Protein AF-A0A2V8ZNA4-F1 (afdb_monomer)

Mean predicted aligned error: 4.1 Å

Foldseek 3Di:
DDDPDDDDDDDPQLQVQLVCCCVPLVDDSVLSSQLSVCLVVVHEGEDADPSSVVVCVVSVGHYAYPLSVLLVCLVVVVDDLVRNLVVVVVVVVVDPDDPVSVVVSNVVSVVVVD

Structure (mmCIF, N/CA/C/O backbone):
data_AF-A0A2V8ZNA4-F1
#
_entry.id   AF-A0A2V8ZNA4-F1
#
loop_
_atom_site.group_PDB
_atom_site.id
_atom_site.type_symbol
_atom_site.label_atom_id
_atom_site.label_alt_id
_atom_site.label_comp_id
_atom_site.label_asym_id
_atom_site.label_entity_id
_atom_site.label_seq_id
_atom_site.pdbx_PDB_ins_code
_atom_site.Cartn_x
_atom_site.Cartn_y
_atom_site.Cartn_z
_atom_site.occupancy
_atom_site.B_iso_or_equiv
_atom_site.auth_seq_id
_atom_site.auth_comp_id
_atom_site.auth_asym_id
_atom_site.auth_atom_id
_atom_site.pdbx_PDB_model_num
ATOM 1 N N . ASP A 1 1 ? 11.696 21.821 5.304 1.00 47.28 1 ASP A N 1
ATOM 2 C CA . ASP A 1 1 ? 10.349 21.419 5.734 1.00 47.28 1 ASP A CA 1
ATOM 3 C C . ASP A 1 1 ? 10.140 19.935 5.538 1.00 47.28 1 ASP A C 1
ATOM 5 O O . ASP A 1 1 ? 10.262 19.440 4.427 1.00 47.28 1 ASP A O 1
ATOM 9 N N . VAL A 1 2 ? 9.936 19.210 6.636 1.00 50.50 2 VAL A N 1
ATOM 10 C CA . VAL A 1 2 ? 9.643 17.768 6.630 1.00 50.50 2 VAL A CA 1
ATOM 11 C C . VAL A 1 2 ? 8.152 17.592 6.338 1.00 50.50 2 VAL A C 1
ATOM 13 O O . VAL A 1 2 ? 7.336 18.042 7.125 1.00 50.50 2 VAL A O 1
ATOM 16 N N . GLY A 1 3 ? 7.665 16.998 5.260 1.00 56.88 3 GLY A N 1
ATOM 17 C CA . GLY A 1 3 ? 8.208 16.269 4.121 1.00 56.88 3 GLY A CA 1
ATOM 18 C C . GLY A 1 3 ? 6.980 15.896 3.267 1.00 56.88 3 GLY A C 1
ATOM 19 O O . GLY A 1 3 ? 5.863 16.252 3.620 1.00 56.88 3 GLY A O 1
ATOM 20 N N . TRP A 1 4 ? 7.144 15.189 2.159 1.00 83.31 4 TRP A N 1
ATOM 21 C CA . TRP A 1 4 ? 6.105 14.781 1.190 1.00 83.31 4 TRP A CA 1
ATOM 22 C C . TRP A 1 4 ? 4.838 14.049 1.733 1.00 83.31 4 TRP A C 1
ATOM 24 O O . TRP A 1 4 ? 3.996 13.645 0.934 1.00 83.31 4 TRP A O 1
ATOM 34 N N . LEU A 1 5 ? 4.679 13.881 3.054 1.00 87.94 5 LEU A N 1
ATOM 35 C CA . LEU A 1 5 ? 3.547 13.230 3.724 1.00 87.94 5 LEU A CA 1
ATOM 36 C C . LEU A 1 5 ? 2.820 14.173 4.693 1.00 87.94 5 LEU A C 1
ATOM 38 O O . LEU A 1 5 ? 3.441 14.818 5.538 1.00 87.94 5 LEU A O 1
ATOM 42 N N . GLU A 1 6 ? 1.487 14.160 4.640 1.00 89.31 6 GLU A N 1
ATOM 43 C CA . GLU A 1 6 ? 0.626 14.797 5.640 1.00 89.31 6 GLU A CA 1
ATOM 44 C C . GLU A 1 6 ? 0.325 13.824 6.792 1.00 89.31 6 GLU A C 1
ATOM 46 O O . GLU A 1 6 ? -0.164 12.712 6.582 1.00 89.31 6 GLU A O 1
ATOM 51 N N . VAL A 1 7 ? 0.593 14.243 8.033 1.00 90.50 7 VAL A N 1
ATOM 52 C CA . VAL A 1 7 ? 0.330 13.417 9.220 1.00 90.50 7 VAL A CA 1
ATOM 53 C C . VAL A 1 7 ? -1.122 13.577 9.670 1.00 90.50 7 VAL A C 1
ATOM 55 O O . VAL A 1 7 ? -1.503 14.593 10.252 1.00 90.50 7 VAL A O 1
ATOM 58 N N . ALA A 1 8 ? -1.927 12.533 9.482 1.00 90.38 8 ALA A N 1
ATOM 59 C CA . ALA A 1 8 ? -3.305 12.491 9.958 1.00 90.38 8 ALA A CA 1
ATOM 60 C C . ALA A 1 8 ? -3.400 11.987 11.409 1.00 90.38 8 ALA A C 1
ATOM 62 O O . ALA A 1 8 ? -2.915 10.912 11.754 1.00 90.38 8 ALA A O 1
ATOM 63 N N . ARG A 1 9 ? -4.104 12.730 12.274 1.00 94.25 9 ARG A N 1
ATOM 64 C CA . ARG A 1 9 ? -4.524 12.234 13.596 1.00 94.25 9 ARG A CA 1
ATOM 65 C C . ARG A 1 9 ? -5.879 11.541 13.491 1.00 94.25 9 ARG A C 1
ATOM 67 O O . ARG A 1 9 ? -6.790 12.067 12.851 1.00 94.25 9 ARG A O 1
ATOM 74 N N . LEU A 1 10 ? -6.021 10.396 14.159 1.00 97.00 10 LEU A N 1
ATOM 75 C CA . LEU A 1 10 ? -7.297 9.687 14.249 1.00 97.00 10 LEU A CA 1
ATOM 76 C C . LEU A 1 10 ? -8.279 10.416 15.171 1.00 97.00 10 LEU A C 1
ATOM 78 O O . LEU A 1 10 ? -7.951 10.763 16.311 1.00 97.00 10 LEU A O 1
ATOM 82 N N . SER A 1 11 ? -9.512 10.569 14.702 1.00 97.88 11 SER A N 1
ATOM 83 C CA . SER A 1 11 ? -10.667 10.935 15.521 1.00 97.88 11 SER A CA 1
ATOM 84 C C . SER A 1 11 ? -11.018 9.827 16.521 1.00 97.88 11 SER A C 1
ATOM 86 O O . SER A 1 11 ? -10.629 8.669 16.362 1.00 97.88 11 SER A O 1
ATOM 88 N N . SER A 1 12 ? -11.819 10.142 17.542 1.00 97.81 12 SER A N 1
ATOM 89 C CA . SER A 1 12 ? -12.287 9.140 18.514 1.00 97.81 12 SER A CA 1
ATOM 90 C C . SER A 1 12 ? -13.033 7.973 17.850 1.00 97.81 12 SER A C 1
ATOM 92 O O . SER A 1 12 ? -12.878 6.824 18.265 1.00 97.81 12 SER A O 1
ATOM 94 N N . LYS A 1 13 ? -13.796 8.248 16.781 1.00 97.56 13 LYS A N 1
ATOM 95 C CA . LYS A 1 13 ? -14.503 7.223 15.997 1.00 97.56 13 LYS A CA 1
ATOM 96 C C . LYS A 1 13 ? -13.531 6.323 15.227 1.00 97.56 13 LYS A C 1
ATOM 98 O O . LYS A 1 13 ? -13.699 5.104 15.226 1.00 97.56 13 LYS A O 1
ATOM 103 N N . GLU A 1 14 ? -12.509 6.909 14.607 1.00 98.06 14 GLU A N 1
ATOM 104 C CA . GLU A 1 14 ? -11.461 6.164 13.896 1.00 98.06 14 GLU A CA 1
ATOM 105 C C . GLU A 1 14 ? -10.650 5.294 14.865 1.00 98.06 14 GLU A C 1
ATOM 107 O O . GLU A 1 14 ? -10.469 4.113 14.595 1.00 98.06 14 GLU A O 1
ATOM 112 N N . LYS A 1 15 ? -10.280 5.810 16.046 1.00 98.06 15 LYS A N 1
ATOM 113 C CA . LYS A 1 15 ? -9.597 5.025 17.094 1.00 98.06 15 LYS A CA 1
ATOM 114 C C . LYS A 1 15 ? -10.417 3.823 17.558 1.00 98.06 15 LYS A C 1
ATOM 116 O O . LYS A 1 15 ? -9.892 2.720 17.663 1.00 98.06 15 LYS A O 1
ATOM 121 N N . SER A 1 16 ? -11.713 4.017 17.813 1.00 97.62 16 SER A N 1
ATOM 122 C CA . SER A 1 16 ? -12.605 2.917 18.204 1.00 97.62 16 SER A CA 1
ATOM 123 C C . SER A 1 16 ? -12.729 1.863 17.097 1.00 97.62 16 SER A C 1
ATOM 125 O O . SER A 1 16 ? -12.757 0.662 17.370 1.00 97.62 16 SER A O 1
ATOM 127 N N . THR A 1 17 ? -12.751 2.304 15.837 1.00 96.69 17 THR A N 1
ATOM 128 C CA . THR A 1 17 ? -12.764 1.407 14.677 1.00 96.69 17 THR A CA 1
ATOM 129 C C . THR A 1 17 ? -11.458 0.620 14.585 1.00 96.69 17 THR A C 1
AT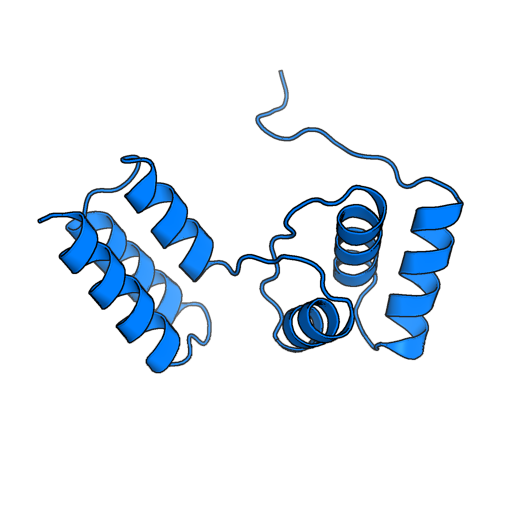OM 131 O O . THR A 1 17 ? -11.512 -0.604 14.522 1.00 96.69 17 THR A O 1
ATOM 134 N N . ALA A 1 18 ? -10.304 1.284 14.686 1.00 97.38 18 ALA A N 1
ATOM 135 C CA . ALA A 1 18 ? -8.989 0.644 14.679 1.00 97.38 18 ALA A CA 1
ATOM 136 C C . ALA A 1 18 ? -8.863 -0.409 15.792 1.00 97.38 18 ALA A C 1
ATOM 138 O O . ALA A 1 18 ? -8.497 -1.549 15.531 1.00 97.38 18 ALA A O 1
ATOM 139 N N . GLN A 1 19 ? -9.287 -0.095 17.019 1.00 96.75 19 GLN A N 1
ATOM 140 C CA . GLN A 1 19 ? -9.285 -1.061 18.126 1.00 96.75 19 GLN A CA 1
ATOM 141 C C . GLN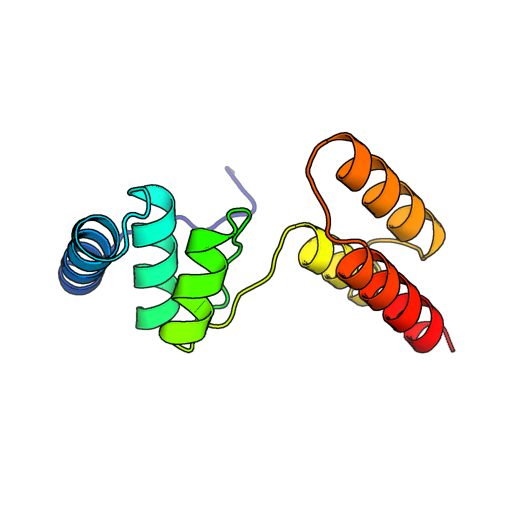 A 1 19 ? -10.141 -2.300 17.835 1.00 96.75 19 GLN A C 1
ATOM 143 O O . GLN A 1 19 ? -9.760 -3.420 18.180 1.00 96.75 19 GLN A O 1
ATOM 148 N N . ARG A 1 20 ? -11.299 -2.129 17.186 1.00 94.69 20 ARG A N 1
ATOM 149 C CA . ARG A 1 20 ? -12.142 -3.258 16.764 1.00 94.69 20 ARG A CA 1
ATOM 150 C C . ARG A 1 20 ? -11.482 -4.087 15.668 1.00 94.69 20 ARG A C 1
ATOM 152 O O . ARG A 1 20 ? -11.598 -5.307 15.716 1.00 94.69 20 ARG A O 1
ATOM 159 N N . ILE A 1 21 ? -10.822 -3.443 14.707 1.00 95.12 21 ILE A N 1
ATOM 160 C CA . ILE A 1 21 ? -10.086 -4.124 13.636 1.00 95.12 21 ILE A CA 1
ATOM 161 C C . ILE A 1 21 ? -8.929 -4.930 14.232 1.00 95.12 21 ILE A C 1
ATOM 163 O O . ILE A 1 21 ? -8.847 -6.124 13.977 1.00 95.12 21 ILE A O 1
ATOM 167 N N . ALA A 1 22 ? -8.113 -4.334 15.102 1.00 95.19 22 ALA A N 1
ATOM 168 C CA . ALA A 1 22 ? -6.996 -5.029 15.736 1.00 95.19 22 ALA A CA 1
AT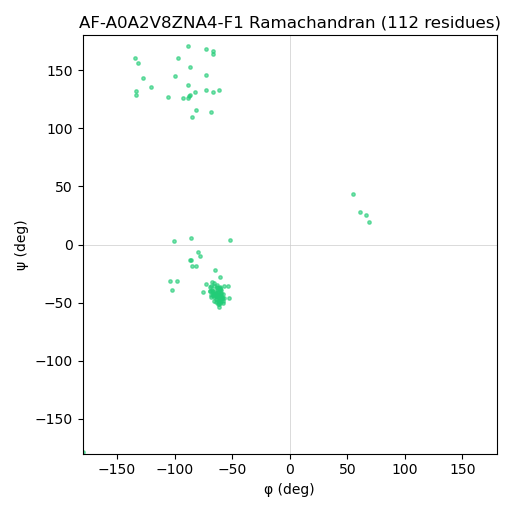OM 169 C C . ALA A 1 22 ? -7.466 -6.220 16.592 1.00 95.19 22 ALA A C 1
ATOM 171 O O . ALA A 1 22 ? -6.995 -7.343 16.436 1.00 95.19 22 ALA A O 1
ATOM 172 N N . SER A 1 23 ? -8.466 -6.008 17.456 1.00 92.38 23 SER A N 1
ATOM 173 C CA . SER A 1 23 ? -8.934 -7.051 18.386 1.00 92.38 23 SER A CA 1
ATOM 174 C C . SER A 1 23 ? -9.720 -8.187 17.728 1.00 92.38 23 SER A C 1
ATOM 176 O O . SER A 1 23 ? -9.645 -9.319 18.200 1.00 92.38 23 SER A O 1
ATOM 178 N N . LYS A 1 24 ? -10.501 -7.909 16.675 1.00 85.75 24 LYS A N 1
ATOM 179 C CA . LYS A 1 24 ? -11.360 -8.917 16.023 1.00 85.75 24 LYS A CA 1
ATOM 180 C C . LYS A 1 24 ? -10.817 -9.421 14.694 1.00 85.75 24 LYS A C 1
ATOM 182 O O . LYS A 1 24 ? -11.102 -10.554 14.327 1.00 85.75 24 LYS A O 1
ATOM 187 N N . GLY A 1 25 ? -10.105 -8.572 13.964 1.00 79.38 25 GLY A N 1
ATOM 188 C CA . GLY A 1 25 ? -9.493 -8.897 12.679 1.00 79.38 25 GLY A CA 1
ATOM 189 C C . GLY A 1 25 ? -8.111 -9.529 12.807 1.00 79.38 25 GLY A C 1
ATOM 190 O O . GLY A 1 25 ? -7.623 -10.073 11.824 1.00 79.38 25 GLY A O 1
ATOM 191 N N . GLY A 1 26 ? -7.494 -9.481 13.994 1.00 86.62 26 GLY A N 1
ATOM 192 C CA . GLY A 1 26 ? -6.162 -10.044 14.225 1.00 86.62 26 GLY A CA 1
ATOM 193 C C . GLY A 1 26 ? -5.045 -9.288 13.501 1.00 86.62 26 GLY A C 1
ATOM 194 O O . GLY A 1 26 ? -3.979 -9.855 13.288 1.00 86.62 26 GLY A O 1
ATOM 195 N N . LEU A 1 27 ? -5.300 -8.038 13.107 1.00 93.50 27 LEU A N 1
ATOM 196 C CA . LEU A 1 27 ? -4.303 -7.156 12.504 1.00 93.50 27 LEU A CA 1
ATOM 197 C C . LEU A 1 27 ? -3.520 -6.421 13.590 1.00 93.50 27 LEU A C 1
ATOM 199 O O . LEU A 1 27 ? -4.037 -6.173 14.685 1.00 93.50 27 LEU A O 1
ATOM 203 N N . ASP A 1 28 ? -2.283 -6.042 13.285 1.00 94.62 28 ASP A N 1
ATOM 204 C CA . ASP A 1 28 ? -1.530 -5.153 14.156 1.00 94.62 28 ASP A CA 1
ATOM 205 C C . ASP A 1 28 ? -2.164 -3.752 14.203 1.00 94.62 28 ASP A C 1
ATOM 207 O O . ASP A 1 28 ? -3.050 -3.388 13.422 1.00 94.62 28 ASP A O 1
ATOM 211 N N . ALA A 1 29 ? -1.717 -2.955 15.172 1.00 94.50 29 ALA A N 1
ATOM 212 C CA . ALA A 1 29 ? -2.265 -1.628 15.396 1.00 94.50 29 ALA A CA 1
ATOM 213 C C . ALA A 1 29 ? -2.046 -0.684 14.201 1.00 94.50 29 ALA A C 1
ATOM 215 O O . ALA A 1 29 ? -2.941 0.102 13.908 1.00 94.50 29 ALA A O 1
ATOM 216 N N . GLY A 1 30 ? -0.912 -0.764 13.499 1.00 94.38 30 GLY A N 1
ATOM 217 C CA . GLY A 1 30 ? -0.607 0.122 12.375 1.00 94.38 30 GLY A CA 1
ATOM 218 C C . GLY A 1 30 ? -1.519 -0.135 11.177 1.00 94.38 30 GLY A C 1
ATOM 219 O O . GLY A 1 30 ? -2.105 0.802 10.624 1.00 94.38 30 GLY A O 1
ATOM 220 N N . GLU A 1 31 ? -1.720 -1.407 10.836 1.00 95.56 31 GLU A N 1
ATOM 221 C CA . GLU A 1 31 ? -2.649 -1.824 9.781 1.00 95.56 31 GLU A CA 1
ATOM 222 C C . GLU A 1 31 ? -4.097 -1.466 10.129 1.00 95.56 31 GLU A C 1
ATOM 224 O O . GLU A 1 31 ? -4.843 -0.892 9.327 1.00 95.56 31 GLU A O 1
ATOM 229 N N . ALA A 1 32 ? -4.494 -1.723 11.376 1.00 96.75 32 ALA A N 1
ATOM 230 C CA . ALA A 1 32 ? -5.824 -1.395 11.862 1.00 96.75 32 ALA A CA 1
ATOM 231 C C . ALA A 1 32 ? -6.117 0.115 11.836 1.00 96.75 32 ALA A C 1
ATOM 233 O O . ALA A 1 32 ? -7.224 0.529 11.476 1.00 96.75 32 ALA A O 1
ATOM 234 N N . GLU A 1 33 ? -5.145 0.946 12.212 1.00 97.12 33 GLU A N 1
ATOM 235 C CA . GLU A 1 33 ? -5.256 2.404 12.170 1.00 97.12 33 GLU A CA 1
ATOM 236 C C . GLU A 1 33 ? -5.348 2.925 10.732 1.00 97.12 33 GLU A C 1
ATOM 238 O O . GLU A 1 33 ? -6.215 3.755 10.438 1.00 97.12 33 GLU A O 1
ATOM 243 N N . SER A 1 34 ? -4.529 2.388 9.825 1.00 96.50 34 SER A N 1
ATOM 244 C CA . SER A 1 34 ? -4.527 2.742 8.401 1.00 96.50 34 SER A CA 1
ATOM 245 C C . SER A 1 34 ? -5.857 2.397 7.724 1.00 96.50 34 SER A C 1
ATOM 247 O O . SER A 1 34 ? -6.448 3.239 7.041 1.00 96.50 34 SER A O 1
ATOM 249 N N . LEU A 1 35 ? -6.397 1.202 7.981 1.00 97.00 35 LEU A N 1
ATOM 250 C CA . LEU A 1 35 ? -7.706 0.777 7.477 1.00 97.00 35 LEU A CA 1
ATOM 251 C C . LEU A 1 35 ? -8.856 1.604 8.055 1.00 97.00 35 LEU A C 1
ATOM 253 O O . LEU A 1 35 ? -9.758 2.006 7.317 1.00 97.00 35 LEU A O 1
ATOM 257 N N . ALA A 1 36 ? -8.837 1.887 9.360 1.00 97.44 36 ALA A N 1
ATOM 258 C CA . ALA A 1 36 ? -9.861 2.711 9.996 1.00 97.44 36 ALA A CA 1
ATOM 259 C C . ALA A 1 36 ? -9.886 4.130 9.413 1.00 97.44 36 ALA A C 1
ATOM 261 O O . ALA A 1 36 ? -10.962 4.666 9.127 1.00 97.44 36 ALA A O 1
ATOM 262 N N . LEU A 1 37 ? -8.706 4.719 9.207 1.00 97.50 37 LEU A N 1
ATOM 263 C CA . LEU A 1 37 ? -8.544 6.028 8.589 1.00 97.50 37 LEU A CA 1
ATOM 264 C C . LEU A 1 37 ? -9.070 6.030 7.149 1.00 97.50 37 LEU A C 1
ATOM 266 O O . LEU A 1 37 ? -9.902 6.868 6.796 1.00 97.50 37 LEU A O 1
ATOM 270 N N . ALA A 1 38 ? -8.626 5.072 6.335 1.00 97.56 38 ALA A N 1
ATOM 271 C CA . ALA A 1 38 ? -9.004 4.980 4.931 1.00 97.56 38 ALA A CA 1
ATOM 272 C C . ALA A 1 38 ? -10.500 4.719 4.740 1.00 97.56 38 ALA A C 1
ATOM 274 O O . ALA A 1 38 ? -11.144 5.380 3.925 1.00 97.56 38 ALA A O 1
ATOM 275 N N . SER A 1 39 ? -11.081 3.836 5.555 1.00 97.25 39 SER A N 1
ATOM 276 C CA . SER A 1 39 ? -12.518 3.562 5.561 1.00 97.25 39 SER A CA 1
ATOM 277 C C . SER A 1 39 ? -13.337 4.805 5.924 1.00 97.25 39 SER A C 1
ATOM 279 O O . SER A 1 39 ? -14.270 5.172 5.211 1.00 97.25 39 SER A O 1
ATOM 281 N N . SER A 1 40 ? -12.959 5.495 7.005 1.00 97.69 40 SER A N 1
ATOM 282 C CA . SER A 1 40 ? -13.649 6.693 7.498 1.00 97.69 40 SER A CA 1
ATOM 283 C C . SER A 1 40 ? -13.604 7.846 6.491 1.00 97.69 40 SER A C 1
ATOM 285 O O . SER A 1 40 ? -14.604 8.534 6.276 1.00 97.69 40 SER A O 1
ATOM 287 N N . ARG A 1 41 ? -12.447 8.038 5.849 1.00 96.81 41 ARG A N 1
ATOM 288 C CA . ARG A 1 41 ? -12.168 9.192 4.982 1.00 96.81 41 ARG A CA 1
ATOM 289 C C . ARG A 1 41 ? -12.296 8.898 3.490 1.00 96.81 41 ARG A C 1
ATOM 291 O O . ARG A 1 41 ? -12.063 9.796 2.689 1.00 96.81 41 ARG A O 1
ATOM 298 N N . LYS A 1 42 ? -12.701 7.679 3.120 1.00 96.69 42 LYS A N 1
ATOM 299 C CA . LYS A 1 42 ? -12.820 7.211 1.727 1.00 96.69 42 LYS A CA 1
ATOM 300 C C . LYS A 1 42 ? -11.513 7.380 0.940 1.00 96.69 42 LYS A C 1
ATOM 302 O O . LYS A 1 42 ? -11.520 7.850 -0.195 1.00 96.69 42 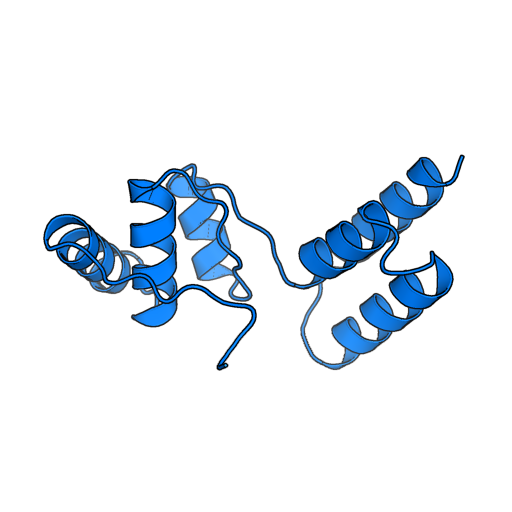LYS A O 1
ATOM 307 N N . LEU A 1 43 ? -10.399 7.022 1.570 1.00 96.38 43 LEU A N 1
ATOM 308 C CA . LEU A 1 43 ? -9.069 7.063 0.964 1.00 96.38 43 LEU A CA 1
ATOM 309 C C . LEU A 1 43 ? -8.680 5.680 0.439 1.00 96.38 43 LEU A C 1
ATOM 311 O O . LEU A 1 43 ? -9.205 4.663 0.892 1.00 96.38 43 LEU A O 1
ATOM 315 N N . THR A 1 44 ? -7.710 5.654 -0.471 1.00 96.75 44 THR A N 1
ATOM 316 C CA . THR A 1 44 ? -6.986 4.426 -0.811 1.00 96.75 44 THR A CA 1
ATOM 317 C C . THR A 1 44 ? -5.886 4.200 0.219 1.00 96.75 44 THR A C 1
ATOM 319 O O . THR A 1 44 ? -5.116 5.118 0.502 1.00 96.75 44 THR A O 1
AT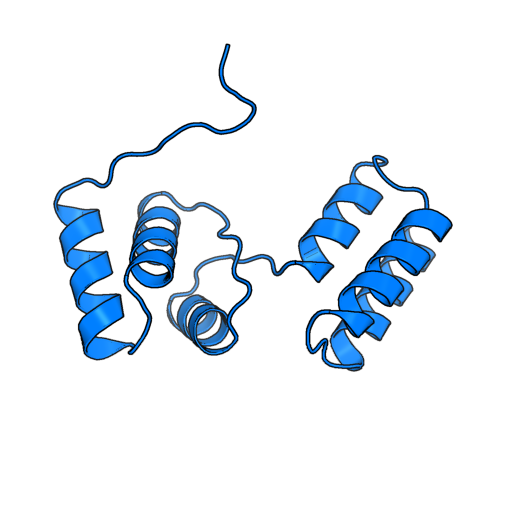OM 322 N N . VAL A 1 45 ? -5.795 2.990 0.765 1.00 96.81 45 VAL A N 1
ATOM 323 C CA . VAL A 1 45 ? -4.743 2.605 1.718 1.00 96.81 45 VAL A CA 1
ATOM 324 C C . VAL A 1 45 ? -3.628 1.818 1.029 1.00 96.81 45 VAL A C 1
ATOM 326 O O . VAL A 1 45 ? -3.883 1.050 0.104 1.00 96.81 45 VAL A O 1
ATOM 329 N N . ILE A 1 46 ? -2.385 2.008 1.464 1.00 95.62 46 ILE A N 1
ATOM 330 C CA . ILE A 1 46 ? -1.260 1.173 1.033 1.00 95.62 46 ILE A CA 1
ATOM 331 C C . ILE A 1 46 ? -1.113 0.041 2.048 1.00 95.62 46 ILE A C 1
ATOM 333 O O . ILE A 1 46 ? -1.020 0.333 3.234 1.00 95.62 46 ILE A O 1
ATOM 337 N N . LEU A 1 47 ? -1.110 -1.213 1.590 1.00 94.69 47 LEU A N 1
ATOM 338 C CA . LEU A 1 47 ? -1.021 -2.402 2.450 1.00 94.69 47 LEU A CA 1
ATOM 339 C C . LEU A 1 47 ? 0.013 -3.375 1.880 1.00 94.69 47 LEU A C 1
ATOM 341 O O . LEU A 1 47 ? -0.076 -3.752 0.705 1.00 94.69 47 LEU A O 1
ATOM 345 N N . ASP A 1 48 ? 0.962 -3.823 2.694 1.00 87.31 48 ASP A N 1
ATOM 346 C CA . ASP A 1 48 ? 1.942 -4.849 2.319 1.00 87.31 48 ASP A CA 1
ATOM 347 C C . ASP A 1 48 ? 1.536 -6.247 2.828 1.00 87.31 48 ASP A C 1
ATOM 349 O O . ASP A 1 48 ? 1.725 -7.253 2.127 1.00 87.31 48 ASP A O 1
ATOM 353 N N . ASP A 1 49 ? 0.854 -6.319 3.969 1.00 88.75 49 ASP A N 1
ATOM 354 C CA . ASP A 1 49 ? 0.399 -7.570 4.564 1.00 88.75 49 ASP A CA 1
ATOM 355 C C . ASP A 1 49 ? -0.789 -8.227 3.824 1.00 88.75 49 ASP A C 1
ATOM 357 O O . ASP A 1 49 ? -1.665 -7.587 3.229 1.00 88.75 49 ASP A O 1
ATOM 361 N N . ARG A 1 50 ? -0.819 -9.566 3.813 1.00 88.81 50 ARG A N 1
ATOM 362 C CA . ARG A 1 50 ? -1.881 -10.341 3.147 1.00 88.81 50 ARG A CA 1
ATOM 363 C C . ARG A 1 50 ? -3.185 -10.329 3.946 1.00 88.81 50 ARG A C 1
ATOM 365 O O . ARG A 1 50 ? -4.256 -10.250 3.336 1.00 88.81 50 ARG A O 1
ATOM 372 N N . ALA A 1 51 ? -3.117 -10.450 5.270 1.00 91.81 51 ALA A N 1
ATOM 373 C CA . ALA A 1 51 ? -4.299 -10.427 6.123 1.00 91.81 51 ALA A CA 1
ATOM 374 C C . ALA A 1 51 ? -4.948 -9.038 6.088 1.00 91.81 51 ALA A C 1
ATOM 376 O O . ALA A 1 51 ? -6.163 -8.953 5.911 1.00 91.81 51 ALA A O 1
ATOM 377 N N . ALA A 1 52 ? -4.150 -7.968 6.122 1.00 94.75 52 ALA A N 1
ATOM 378 C CA . ALA A 1 52 ? -4.638 -6.598 5.985 1.00 94.75 52 ALA A CA 1
ATOM 379 C C . ALA A 1 52 ? -5.371 -6.370 4.653 1.00 94.75 52 ALA A C 1
ATOM 381 O O . ALA A 1 52 ? -6.492 -5.858 4.645 1.00 94.75 52 ALA A O 1
ATOM 382 N N . ARG A 1 53 ? -4.805 -6.836 3.527 1.00 94.00 53 ARG A N 1
ATOM 383 C CA . ARG A 1 53 ? -5.467 -6.783 2.206 1.00 94.00 53 ARG A CA 1
ATOM 384 C C . ARG A 1 53 ? -6.790 -7.542 2.182 1.00 94.00 53 ARG A C 1
ATOM 386 O O . ARG A 1 53 ? -7.798 -7.002 1.741 1.00 94.00 53 ARG A O 1
ATOM 393 N N . SER A 1 54 ? -6.803 -8.757 2.725 1.00 93.50 54 SER A N 1
ATOM 394 C CA . SER A 1 54 ? -8.022 -9.576 2.813 1.00 93.50 54 SER A CA 1
ATOM 395 C C . SER A 1 54 ? -9.099 -8.875 3.650 1.00 93.50 54 SER A C 1
ATOM 397 O O . SER A 1 54 ? -10.282 -8.900 3.320 1.00 93.50 54 SER A O 1
ATOM 399 N N . PHE A 1 55 ? -8.695 -8.201 4.728 1.00 95.38 55 PHE A N 1
ATOM 400 C CA . PHE A 1 55 ? -9.603 -7.428 5.567 1.00 95.38 55 PHE A CA 1
ATOM 401 C C . PHE A 1 55 ? -10.138 -6.182 4.847 1.00 95.38 55 PHE A C 1
ATOM 403 O O . PHE A 1 55 ? -11.328 -5.881 4.945 1.00 95.38 55 PHE A O 1
ATOM 410 N N . ALA A 1 56 ? -9.293 -5.483 4.083 1.00 96.31 56 ALA A N 1
ATOM 411 C CA . ALA A 1 56 ? -9.690 -4.342 3.261 1.00 96.31 56 ALA A CA 1
ATOM 412 C C . ALA A 1 56 ? -10.755 -4.727 2.223 1.00 96.31 56 ALA A C 1
ATOM 414 O O . ALA A 1 56 ? -11.747 -4.011 2.081 1.00 96.31 56 ALA A O 1
ATOM 415 N N . GLU A 1 57 ? -10.596 -5.883 1.566 1.00 95.56 57 GLU A N 1
ATOM 416 C CA . GLU A 1 57 ? -11.584 -6.441 0.632 1.00 95.56 57 GLU A CA 1
ATOM 417 C C . GLU A 1 57 ? -12.939 -6.658 1.314 1.00 95.56 57 GLU A C 1
ATOM 419 O O . GLU A 1 57 ? -13.962 -6.184 0.819 1.00 95.56 57 GLU A O 1
ATOM 424 N N . VAL A 1 58 ? -12.949 -7.298 2.490 1.00 94.31 58 VAL A N 1
ATOM 425 C CA . VAL A 1 58 ? -14.173 -7.526 3.281 1.00 94.31 58 VAL A CA 1
ATOM 426 C C . VAL A 1 58 ? -14.830 -6.208 3.701 1.00 94.31 58 VAL A C 1
ATOM 428 O O . VAL A 1 58 ? -16.055 -6.099 3.712 1.00 94.31 58 VAL A O 1
ATOM 431 N N . MET A 1 59 ? -14.033 -5.192 4.036 1.00 94.25 59 MET A N 1
ATOM 432 C CA . MET A 1 59 ? -14.532 -3.863 4.398 1.00 94.25 59 MET A CA 1
ATOM 433 C C . MET A 1 59 ? -14.961 -3.007 3.196 1.00 94.25 59 MET A C 1
ATOM 435 O O . MET A 1 59 ? -15.531 -1.934 3.402 1.00 94.25 59 MET A O 1
ATOM 439 N N . GLY A 1 60 ? -14.668 -3.425 1.961 1.00 96.56 60 GLY A N 1
ATOM 440 C CA . GLY A 1 60 ? -14.866 -2.600 0.767 1.00 96.56 60 GLY A CA 1
ATOM 441 C C . GLY A 1 60 ? -13.961 -1.362 0.718 1.00 96.56 60 GLY A C 1
ATOM 442 O O . GLY A 1 60 ? -14.321 -0.358 0.102 1.00 96.56 60 GLY A O 1
ATOM 443 N N . VAL A 1 61 ? -12.804 -1.402 1.384 1.00 97.75 61 VAL A N 1
ATOM 444 C CA . VAL A 1 61 ? -11.813 -0.318 1.377 1.00 97.75 61 VAL A CA 1
ATOM 445 C C . VAL A 1 61 ? -10.882 -0.509 0.184 1.00 97.75 61 VAL A C 1
ATOM 447 O O . VAL A 1 61 ? -10.310 -1.579 -0.008 1.00 97.75 61 VAL A O 1
ATOM 450 N N . GLN A 1 62 ? -10.720 0.539 -0.624 1.00 97.56 62 GLN A N 1
ATOM 451 C CA . GLN A 1 62 ? -9.772 0.528 -1.737 1.00 97.56 62 GLN A CA 1
ATOM 452 C C . GLN A 1 62 ? -8.344 0.459 -1.197 1.00 97.56 62 GLN A C 1
ATOM 454 O O . GLN A 1 62 ? -7.970 1.253 -0.332 1.00 97.56 62 GLN A O 1
ATOM 459 N N . PHE A 1 63 ? -7.533 -0.450 -1.732 1.00 96.88 63 PHE A N 1
ATOM 460 C CA . PHE A 1 63 ? -6.133 -0.570 -1.346 1.00 96.88 63 PHE A CA 1
ATOM 461 C C . PHE A 1 63 ? -5.211 -0.721 -2.554 1.00 96.88 63 PHE A C 1
ATOM 463 O O . PHE A 1 63 ? -5.634 -1.096 -3.648 1.00 96.88 63 PHE A O 1
ATOM 470 N N . ILE A 1 64 ? -3.931 -0.443 -2.335 1.00 95.50 64 ILE A N 1
ATOM 471 C CA . ILE A 1 64 ? -2.848 -0.675 -3.285 1.00 95.50 64 ILE A CA 1
ATOM 472 C C . ILE A 1 64 ? -1.681 -1.351 -2.559 1.00 95.50 64 ILE A C 1
ATOM 474 O O . ILE A 1 64 ? -1.290 -0.940 -1.473 1.00 95.50 64 ILE A O 1
ATOM 478 N N . GLY A 1 65 ? -1.137 -2.421 -3.137 1.00 93.12 65 GLY A N 1
ATOM 479 C CA . GLY A 1 65 ? 0.076 -3.060 -2.616 1.00 93.12 65 GLY A CA 1
ATOM 480 C C . GLY A 1 65 ? 1.347 -2.435 -3.188 1.00 93.12 65 GLY A C 1
ATOM 481 O O . GLY A 1 65 ? 1.289 -1.692 -4.168 1.00 93.12 65 GLY A O 1
ATOM 482 N N . THR A 1 66 ? 2.509 -2.799 -2.647 1.00 93.38 66 THR A N 1
ATOM 483 C CA . THR A 1 66 ? 3.821 -2.271 -3.072 1.00 93.38 66 THR A CA 1
ATOM 484 C C . THR A 1 66 ? 4.061 -2.395 -4.580 1.00 93.38 66 THR A C 1
ATOM 486 O O . THR A 1 66 ? 4.418 -1.420 -5.235 1.00 93.38 66 THR A O 1
ATOM 489 N N . ALA A 1 67 ? 3.777 -3.560 -5.170 1.00 94.12 67 ALA A N 1
ATOM 490 C CA . ALA A 1 67 ? 3.920 -3.755 -6.615 1.00 94.12 67 ALA A CA 1
ATOM 491 C C . ALA A 1 67 ? 2.920 -2.897 -7.423 1.00 94.12 67 ALA A C 1
ATOM 493 O O . ALA A 1 67 ? 3.257 -2.350 -8.471 1.00 94.12 67 ALA A O 1
ATOM 494 N N . GLY A 1 68 ? 1.704 -2.704 -6.899 1.00 94.62 68 GLY A N 1
ATOM 495 C CA . GLY A 1 68 ? 0.731 -1.777 -7.476 1.00 94.62 68 GLY A CA 1
ATOM 496 C C . GLY A 1 68 ? 1.216 -0.326 -7.439 1.00 94.62 68 GLY A C 1
ATOM 497 O O . GLY A 1 68 ? 0.965 0.418 -8.382 1.00 94.62 68 GLY A O 1
ATOM 498 N N . MET A 1 69 ? 1.957 0.070 -6.398 1.00 95.38 69 MET A N 1
ATOM 499 C CA . MET A 1 69 ? 2.557 1.402 -6.302 1.00 95.38 69 MET A CA 1
ATOM 500 C C . MET A 1 69 ? 3.638 1.627 -7.365 1.00 95.38 69 MET A C 1
ATOM 502 O O . MET A 1 69 ? 3.669 2.691 -7.979 1.00 95.38 69 MET A O 1
ATOM 506 N N . LEU A 1 70 ? 4.469 0.617 -7.650 1.00 96.44 70 LEU A N 1
ATOM 507 C CA . LEU A 1 70 ? 5.430 0.672 -8.760 1.00 96.44 70 LEU A CA 1
ATOM 508 C C . LEU A 1 70 ? 4.711 0.859 -10.101 1.00 96.44 70 LEU A C 1
ATOM 510 O O . LEU A 1 70 ? 5.057 1.743 -10.883 1.00 96.44 70 LEU A O 1
ATOM 514 N N . PHE A 1 71 ? 3.643 0.091 -10.332 1.00 96.50 71 PHE A N 1
ATOM 515 C CA . PHE A 1 71 ? 2.811 0.267 -11.520 1.00 96.50 71 PHE A CA 1
ATOM 516 C C . PHE A 1 71 ? 2.169 1.663 -11.581 1.00 96.50 71 PHE A C 1
ATOM 518 O O . PHE A 1 71 ? 2.110 2.271 -12.648 1.00 96.50 71 PHE A O 1
ATOM 525 N N . HIS A 1 72 ? 1.720 2.208 -10.446 1.00 95.50 72 HIS A N 1
ATOM 526 C CA . HIS A 1 72 ? 1.186 3.568 -10.377 1.00 95.50 72 HIS A CA 1
ATOM 527 C C . HIS A 1 72 ? 2.243 4.612 -10.760 1.00 95.50 72 HIS A C 1
ATOM 529 O O . HIS A 1 72 ? 1.948 5.516 -11.539 1.00 95.50 72 HIS A O 1
ATOM 535 N N . ALA A 1 73 ? 3.476 4.471 -10.269 1.00 96.50 73 ALA A N 1
ATOM 536 C CA . ALA A 1 73 ? 4.589 5.347 -10.626 1.00 96.50 73 ALA A CA 1
ATOM 537 C C . ALA A 1 73 ? 4.898 5.293 -12.134 1.00 96.50 73 ALA A C 1
ATOM 539 O O . ALA A 1 73 ? 5.034 6.340 -12.771 1.00 96.50 73 ALA A O 1
ATOM 540 N N . PHE A 1 74 ? 4.906 4.097 -12.727 1.00 97.31 74 PHE A N 1
ATOM 541 C CA . PHE A 1 74 ? 5.009 3.919 -14.178 1.00 97.31 74 PHE A CA 1
ATOM 542 C C . PHE A 1 74 ? 3.860 4.604 -14.935 1.00 97.31 74 PHE A C 1
ATOM 544 O O . PHE A 1 74 ? 4.093 5.390 -15.854 1.00 97.31 74 PHE A O 1
ATOM 551 N N . ALA A 1 75 ? 2.608 4.388 -14.518 1.00 95.88 75 ALA A N 1
ATOM 552 C CA . ALA A 1 75 ? 1.439 5.007 -15.145 1.00 95.88 75 ALA A CA 1
ATOM 553 C C . ALA A 1 75 ? 1.476 6.546 -15.071 1.00 95.88 75 ALA A C 1
ATOM 555 O O . ALA A 1 75 ? 0.948 7.231 -15.948 1.00 95.88 75 ALA A O 1
ATOM 556 N N . LYS A 1 76 ? 2.132 7.096 -14.043 1.00 96.12 76 LYS A N 1
ATOM 557 C CA . LYS A 1 76 ? 2.390 8.532 -13.864 1.00 96.12 76 LYS A CA 1
ATOM 558 C C . LYS A 1 76 ? 3.651 9.036 -14.574 1.00 96.12 76 LYS A C 1
ATOM 560 O O . LYS A 1 76 ? 3.975 10.212 -14.437 1.00 96.12 76 LYS A O 1
ATOM 565 N N . LYS A 1 77 ? 4.325 8.185 -15.357 1.00 96.12 77 LYS A N 1
ATOM 566 C CA . LYS A 1 77 ? 5.564 8.486 -16.095 1.00 96.12 77 LYS A CA 1
ATOM 567 C C . LYS A 1 77 ? 6.738 8.881 -15.188 1.00 96.12 77 LYS A C 1
ATOM 569 O O . LYS A 1 77 ? 7.633 9.603 -15.613 1.00 96.12 77 LYS A O 1
ATOM 574 N N . HIS A 1 78 ? 6.739 8.392 -13.945 1.00 97.25 78 HIS A N 1
ATOM 575 C CA . HIS A 1 78 ? 7.893 8.474 -13.042 1.00 97.25 78 HIS A CA 1
ATOM 576 C C . HIS A 1 78 ? 8.890 7.331 -13.253 1.00 97.25 78 HIS A C 1
ATOM 578 O O . HIS A 1 78 ? 10.027 7.450 -12.816 1.00 97.25 78 HIS A O 1
ATOM 584 N N . LEU A 1 79 ? 8.455 6.246 -13.900 1.00 97.75 79 LEU A N 1
ATOM 585 C CA . LEU A 1 79 ? 9.287 5.124 -14.322 1.00 97.75 79 LEU A CA 1
ATOM 586 C C . LEU A 1 79 ? 9.048 4.866 -15.811 1.00 97.75 79 LEU A C 1
ATOM 588 O O . LEU A 1 79 ? 7.913 4.962 -16.289 1.00 97.75 79 LEU A O 1
ATOM 592 N N . THR A 1 80 ? 10.104 4.503 -16.523 1.00 97.69 80 THR A N 1
ATOM 593 C CA . THR A 1 80 ? 10.040 3.834 -17.826 1.00 97.69 80 THR A CA 1
ATOM 594 C C . THR A 1 80 ? 9.599 2.374 -17.662 1.00 97.69 80 THR A C 1
ATOM 596 O O . THR A 1 80 ? 9.568 1.842 -16.550 1.00 97.69 80 THR A O 1
ATOM 599 N N . LEU A 1 81 ? 9.253 1.698 -18.765 1.00 97.44 81 LEU A N 1
ATOM 600 C CA . LEU A 1 81 ? 8.913 0.270 -18.721 1.00 97.44 81 LEU A CA 1
ATOM 601 C C . LEU A 1 81 ? 10.083 -0.576 -18.191 1.00 97.44 81 LEU A C 1
ATOM 603 O O . LEU A 1 81 ? 9.860 -1.448 -17.358 1.00 97.44 81 LEU A O 1
ATOM 607 N N . ALA A 1 82 ? 11.311 -0.277 -18.625 1.00 97.62 82 ALA A N 1
ATOM 608 C CA . ALA A 1 82 ? 12.511 -0.974 -18.165 1.00 97.62 82 ALA A CA 1
ATOM 609 C C . ALA A 1 82 ? 12.745 -0.772 -16.657 1.00 97.62 82 ALA A C 1
ATOM 611 O O . ALA A 1 82 ? 12.963 -1.735 -15.933 1.00 97.62 82 ALA A O 1
ATOM 612 N N . GLU A 1 83 ? 12.606 0.460 -16.152 1.00 98.31 83 GLU A N 1
ATOM 613 C CA . GLU A 1 83 ? 12.741 0.734 -14.712 1.00 98.31 83 GLU A CA 1
ATOM 614 C C . GLU A 1 83 ? 11.638 0.064 -13.879 1.00 98.31 83 GLU A C 1
ATOM 61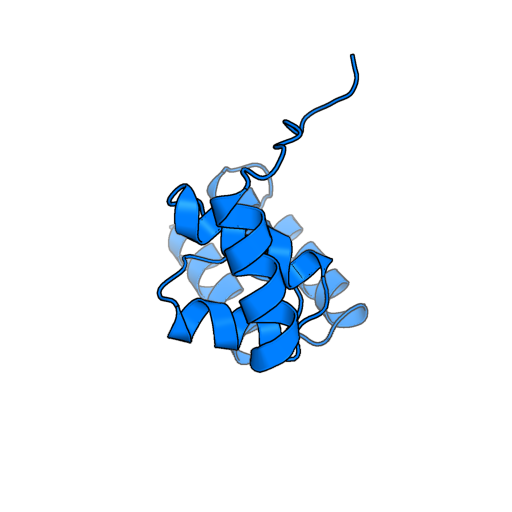6 O O . GLU A 1 83 ? 11.885 -0.343 -12.745 1.00 98.31 83 GLU A O 1
ATOM 621 N N . LEU A 1 84 ? 10.421 -0.075 -14.420 1.00 98.00 84 LEU A N 1
ATOM 622 C CA . LEU A 1 84 ? 9.362 -0.846 -13.769 1.00 98.00 84 LEU A CA 1
ATOM 623 C C . LEU A 1 84 ? 9.712 -2.338 -13.707 1.00 98.00 84 LEU A C 1
ATOM 625 O O . LEU A 1 84 ? 9.502 -2.957 -12.665 1.00 98.00 84 LEU A O 1
ATOM 629 N N . GLU A 1 85 ? 10.201 -2.914 -14.808 1.00 97.38 85 GLU A N 1
ATOM 630 C CA . GLU A 1 85 ? 10.612 -4.321 -14.877 1.00 97.38 85 GLU A CA 1
ATOM 631 C C . GLU A 1 85 ? 11.703 -4.618 -13.836 1.00 97.38 85 GLU A C 1
ATOM 633 O O . GLU A 1 85 ? 11.504 -5.499 -12.992 1.00 97.38 85 GLU A O 1
ATOM 638 N N . ASP A 1 86 ? 12.759 -3.802 -13.796 1.00 98.00 86 ASP A N 1
ATOM 639 C CA . ASP A 1 86 ? 13.853 -3.908 -12.821 1.00 98.00 86 ASP A CA 1
ATOM 640 C C . ASP A 1 86 ? 13.364 -3.736 -11.371 1.00 98.00 86 ASP 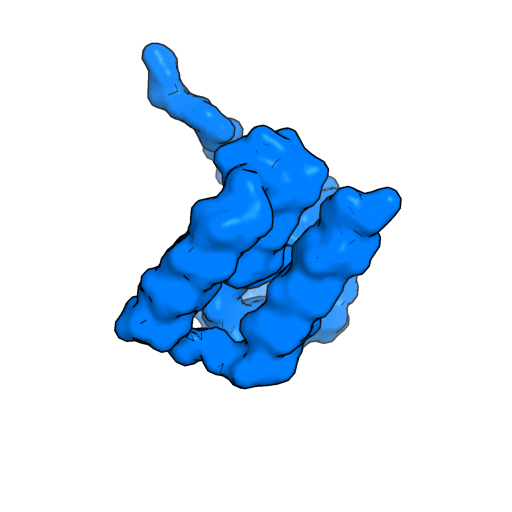A C 1
ATOM 642 O O . ASP A 1 86 ? 13.766 -4.475 -10.463 1.00 98.00 86 ASP A O 1
ATOM 646 N N . ALA A 1 87 ? 12.467 -2.775 -11.120 1.00 97.50 87 ALA A N 1
ATOM 647 C CA . ALA A 1 87 ? 11.932 -2.532 -9.782 1.00 97.50 87 ALA A CA 1
ATOM 648 C C . ALA A 1 87 ? 11.053 -3.691 -9.287 1.00 97.50 87 ALA A C 1
ATOM 650 O O . ALA A 1 87 ? 11.115 -4.056 -8.110 1.00 97.50 87 ALA A O 1
ATOM 651 N N . VAL A 1 88 ? 10.239 -4.290 -10.164 1.00 96.62 88 VAL A N 1
ATOM 652 C CA . VAL A 1 88 ? 9.409 -5.458 -9.827 1.00 96.62 88 VAL A CA 1
ATOM 653 C C . VAL A 1 88 ? 10.280 -6.692 -9.589 1.00 96.62 88 VAL A C 1
ATOM 655 O O . VAL A 1 88 ? 10.019 -7.433 -8.637 1.00 96.62 88 VAL A O 1
ATOM 658 N N . GLU A 1 89 ? 11.329 -6.895 -10.391 1.00 95.62 89 GLU A N 1
ATOM 659 C CA . GLU A 1 89 ? 12.307 -7.965 -10.171 1.00 95.62 89 GLU A CA 1
ATOM 660 C C . GLU A 1 89 ? 13.001 -7.804 -8.812 1.00 95.62 89 GLU A C 1
ATOM 662 O O . GLU A 1 89 ? 12.968 -8.721 -7.989 1.00 95.62 89 GLU A O 1
ATOM 667 N N . THR A 1 90 ? 13.526 -6.613 -8.519 1.00 96.38 90 THR A N 1
ATOM 668 C CA . THR A 1 90 ? 14.173 -6.298 -7.234 1.00 96.38 90 THR A CA 1
ATOM 669 C C . THR A 1 90 ? 13.224 -6.525 -6.053 1.00 96.38 90 THR A C 1
ATOM 671 O O . THR A 1 90 ? 13.594 -7.117 -5.034 1.00 96.38 90 THR A O 1
ATOM 674 N N . LEU A 1 91 ? 11.961 -6.106 -6.185 1.00 94.62 91 LEU A N 1
ATOM 675 C CA . LEU A 1 91 ? 10.955 -6.312 -5.147 1.00 94.62 91 LEU A CA 1
ATOM 676 C C . LEU A 1 91 ? 10.691 -7.806 -4.901 1.00 94.62 91 LEU A C 1
ATOM 678 O O . LEU A 1 91 ? 10.569 -8.216 -3.747 1.00 94.62 91 LEU A O 1
ATOM 682 N N . SER A 1 92 ? 10.662 -8.624 -5.959 1.00 92.88 92 SER A N 1
ATOM 683 C CA . SER A 1 92 ? 10.446 -10.077 -5.864 1.00 92.88 92 SER A CA 1
ATOM 684 C C . SER A 1 92 ? 11.567 -10.827 -5.132 1.00 92.88 92 SER A C 1
ATOM 686 O O . SER A 1 92 ? 11.337 -11.911 -4.601 1.00 92.88 92 SER A O 1
ATOM 688 N N . GLN A 1 93 ? 12.762 -10.234 -5.059 1.00 93.94 93 GLN A N 1
ATOM 689 C CA . GLN A 1 93 ? 13.890 -10.763 -4.290 1.00 93.94 93 GLN A CA 1
ATOM 690 C C . GLN A 1 93 ? 13.803 -10.412 -2.797 1.00 93.94 93 GLN A C 1
ATOM 692 O O . GLN A 1 93 ? 14.457 -11.052 -1.978 1.00 93.94 93 GLN A O 1
ATOM 697 N N . THR A 1 94 ? 12.998 -9.406 -2.435 1.00 90.69 94 THR A N 1
ATOM 698 C CA . THR A 1 94 ? 12.893 -8.895 -1.059 1.00 90.69 94 THR A CA 1
ATOM 699 C C . THR A 1 94 ? 11.634 -9.396 -0.353 1.00 90.69 94 THR A C 1
ATOM 701 O O . THR A 1 94 ? 11.673 -9.720 0.833 1.00 90.69 94 THR A O 1
ATOM 704 N N . ILE A 1 95 ? 10.509 -9.470 -1.070 1.00 88.56 95 ILE A N 1
ATOM 705 C CA . ILE A 1 95 ? 9.221 -9.926 -0.538 1.00 88.56 95 ILE A CA 1
ATOM 706 C C . ILE A 1 95 ? 8.587 -10.963 -1.459 1.00 88.56 95 ILE A C 1
ATOM 708 O O . ILE A 1 95 ? 8.814 -10.978 -2.668 1.00 88.56 95 ILE A O 1
ATOM 712 N N . TRP A 1 96 ? 7.714 -11.802 -0.900 1.00 88.25 96 TRP A N 1
ATOM 713 C CA . TRP A 1 96 ? 6.916 -12.705 -1.718 1.00 88.25 96 TRP A CA 1
ATOM 714 C C . TRP A 1 96 ? 5.900 -11.926 -2.563 1.00 88.25 96 TRP A C 1
ATOM 716 O O . TRP A 1 96 ? 4.933 -11.359 -2.044 1.00 88.25 96 TRP A O 1
ATOM 726 N N . LEU A 1 97 ? 6.077 -11.970 -3.881 1.00 88.50 97 LEU A N 1
ATOM 727 C CA . LEU A 1 97 ? 5.078 -11.550 -4.856 1.00 88.50 97 LEU A CA 1
ATOM 728 C C . LEU A 1 97 ? 4.466 -12.786 -5.508 1.00 88.50 97 LEU A C 1
ATOM 730 O O . LEU A 1 97 ? 5.169 -13.639 -6.044 1.00 88.50 97 LEU A O 1
ATOM 734 N N . ALA A 1 98 ? 3.136 -12.877 -5.497 1.00 89.25 98 ALA A N 1
ATOM 735 C CA . ALA A 1 98 ? 2.463 -13.939 -6.230 1.00 89.25 98 ALA A CA 1
ATOM 736 C C . ALA A 1 98 ? 2.775 -13.799 -7.736 1.00 89.25 98 ALA A C 1
ATOM 738 O O . ALA A 1 98 ? 2.609 -12.699 -8.270 1.00 89.25 98 ALA A O 1
ATOM 739 N N . PRO A 1 99 ? 3.144 -14.882 -8.450 1.00 91.62 99 PRO A N 1
ATOM 740 C CA . PRO A 1 99 ? 3.491 -14.803 -9.873 1.00 91.62 99 PRO A CA 1
ATOM 741 C C . PRO A 1 99 ? 2.413 -14.134 -10.736 1.00 91.62 99 PRO A C 1
ATOM 743 O O . PRO A 1 99 ? 2.725 -13.369 -11.644 1.00 91.62 99 PRO A O 1
ATOM 746 N N . ALA A 1 100 ? 1.136 -14.358 -10.408 1.00 92.75 100 ALA A N 1
ATOM 747 C CA . ALA A 1 100 ? 0.010 -13.727 -11.093 1.00 92.75 100 ALA A CA 1
ATOM 748 C C . ALA A 1 100 ? 0.031 -12.189 -10.999 1.00 92.75 100 ALA A C 1
ATOM 750 O O . ALA A 1 100 ? -0.283 -11.526 -11.981 1.00 92.75 100 ALA A O 1
ATOM 751 N N . VAL A 1 101 ? 0.455 -11.626 -9.860 1.00 91.69 101 VAL A N 1
ATOM 752 C CA . VAL A 1 101 ? 0.562 -10.169 -9.664 1.00 91.69 101 VAL A CA 1
ATOM 753 C C . VAL A 1 101 ? 1.649 -9.586 -10.565 1.00 91.69 101 VAL A C 1
ATOM 755 O O . VAL A 1 101 ? 1.426 -8.564 -11.207 1.00 91.69 1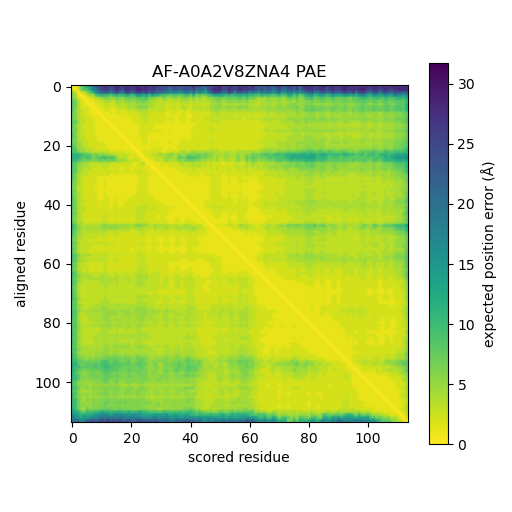01 VAL A O 1
ATOM 758 N N . VAL A 1 102 ? 2.804 -10.253 -10.659 1.00 94.50 102 VAL A N 1
ATOM 759 C CA . VAL A 1 102 ? 3.906 -9.829 -11.539 1.00 94.50 102 VAL A CA 1
ATOM 760 C C . VAL A 1 102 ? 3.459 -9.850 -13.001 1.00 94.50 102 VAL A C 1
ATOM 762 O O . VAL A 1 102 ? 3.609 -8.857 -13.711 1.00 94.50 102 VAL A O 1
ATOM 765 N N . VAL A 1 103 ? 2.847 -10.956 -13.438 1.00 95.38 103 VAL A N 1
ATOM 766 C CA . VAL A 1 103 ? 2.325 -11.097 -14.805 1.00 95.38 103 VAL A CA 1
ATOM 767 C C . VAL A 1 103 ? 1.294 -10.014 -15.11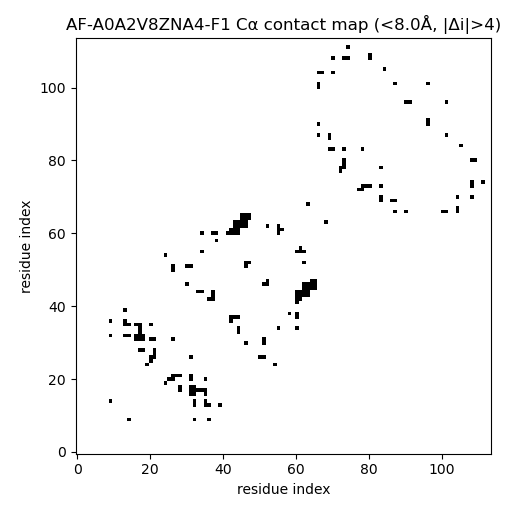7 1.00 95.38 103 VAL A C 1
ATOM 769 O O . VAL A 1 103 ? 1.350 -9.411 -16.187 1.00 95.38 103 VAL A O 1
ATOM 772 N N . GLU A 1 104 ? 0.367 -9.746 -14.197 1.00 95.00 104 GLU A N 1
ATOM 773 C CA . GLU A 1 104 ? -0.671 -8.737 -14.390 1.00 95.00 104 GLU A CA 1
ATOM 774 C C . GLU A 1 104 ? -0.087 -7.325 -14.533 1.00 95.00 104 GLU A C 1
ATOM 776 O O . GLU A 1 104 ? -0.470 -6.601 -15.455 1.00 95.00 104 GLU A O 1
ATOM 781 N N . ILE A 1 105 ? 0.862 -6.948 -13.670 1.00 95.19 105 ILE A N 1
ATOM 782 C CA . ILE A 1 105 ? 1.522 -5.636 -13.710 1.00 95.19 105 ILE A CA 1
ATOM 783 C C . ILE A 1 105 ? 2.261 -5.439 -15.034 1.00 95.19 105 ILE A C 1
ATOM 785 O O . ILE A 1 105 ? 2.030 -4.442 -15.720 1.00 95.19 105 ILE A O 1
ATOM 789 N N . LEU A 1 106 ? 3.107 -6.396 -15.426 1.00 95.69 106 LEU A N 1
ATOM 790 C CA . LEU A 1 106 ? 3.919 -6.272 -16.639 1.00 95.69 106 LEU A CA 1
ATOM 791 C C . LEU A 1 106 ? 3.067 -6.319 -17.911 1.00 95.69 106 LEU A C 1
ATOM 793 O O . LEU A 1 106 ? 3.347 -5.602 -18.873 1.00 95.69 106 LEU A O 1
ATOM 797 N N . LYS A 1 107 ? 1.993 -7.119 -17.918 1.00 96.31 107 LYS A N 1
ATOM 798 C CA . LYS A 1 107 ? 1.029 -7.131 -19.022 1.00 96.31 107 LYS A CA 1
ATOM 799 C C . LYS A 1 107 ? 0.372 -5.759 -19.184 1.00 96.31 107 LYS A C 1
ATOM 801 O O . LYS A 1 107 ? 0.432 -5.192 -20.273 1.00 96.31 107 LYS A O 1
ATOM 806 N N . LYS A 1 108 ? -0.201 -5.210 -18.106 1.00 95.62 108 LYS A N 1
ATOM 807 C CA . LYS A 1 108 ? -0.863 -3.895 -18.126 1.00 95.62 108 LYS A CA 1
ATOM 808 C C . LYS A 1 108 ? 0.094 -2.773 -18.527 1.00 95.62 108 LYS A C 1
ATOM 810 O O . LYS A 1 108 ? -0.306 -1.866 -19.250 1.00 95.62 108 LYS A O 1
ATOM 815 N N . ALA A 1 109 ? 1.352 -2.838 -18.090 1.00 95.06 109 ALA A N 1
ATOM 816 C CA . ALA A 1 109 ? 2.354 -1.832 -18.426 1.00 95.06 109 ALA A CA 1
ATOM 817 C C . ALA A 1 109 ? 2.656 -1.798 -19.931 1.00 95.06 109 ALA A C 1
ATOM 819 O O . ALA A 1 109 ? 2.612 -0.735 -20.544 1.00 95.06 109 ALA A O 1
ATOM 820 N N . ARG A 1 110 ? 2.871 -2.969 -20.541 1.00 94.56 110 ARG A N 1
ATOM 821 C CA . ARG A 1 110 ? 3.144 -3.104 -21.982 1.00 94.56 110 ARG A CA 1
ATOM 822 C C . ARG A 1 110 ? 1.943 -2.749 -22.856 1.00 94.56 110 ARG A C 1
ATOM 824 O O . ARG A 1 110 ? 2.119 -2.273 -23.972 1.00 94.56 110 ARG A O 1
ATOM 831 N N . GLU A 1 111 ? 0.729 -2.997 -22.372 1.00 93.12 111 GLU A N 1
ATOM 832 C CA . GLU A 1 111 ? -0.501 -2.588 -23.059 1.00 93.12 111 GLU A CA 1
ATOM 833 C C . GLU A 1 111 ? -0.687 -1.064 -23.038 1.00 93.12 111 GLU A C 1
ATOM 835 O O . GLU A 1 111 ? -1.137 -0.511 -24.033 1.00 93.12 111 GLU A O 1
ATOM 840 N N . GLY A 1 112 ? -0.304 -0.387 -21.948 1.00 82.38 112 GLY A N 1
ATOM 841 C CA . GLY A 1 112 ? -0.408 1.072 -21.805 1.00 82.38 112 GLY A CA 1
ATOM 842 C C . GLY A 1 112 ? 0.691 1.893 -22.494 1.00 82.38 112 GLY A C 1
ATOM 843 O O . GLY A 1 112 ? 0.620 3.121 -22.481 1.00 82.38 112 GLY A O 1
ATOM 844 N N . GLU A 1 113 ? 1.714 1.247 -23.059 1.00 74.62 113 GLU A N 1
ATOM 845 C CA . GLU A 1 113 ? 2.731 1.889 -23.912 1.00 74.62 113 GLU A CA 1
ATOM 846 C C . GLU A 1 113 ? 2.328 1.961 -25.393 1.00 74.62 113 GLU A C 1
ATOM 848 O O . GLU A 1 113 ? 2.977 2.670 -26.160 1.00 74.62 113 GLU A O 1
ATOM 853 N N . ARG A 1 114 ? 1.288 1.223 -25.797 1.00 58.28 114 ARG A N 1
ATOM 854 C CA . ARG A 1 114 ? 0.763 1.214 -27.169 1.00 58.28 114 ARG A CA 1
ATOM 855 C C . ARG A 1 114 ? -0.210 2.361 -27.402 1.00 58.28 114 ARG A C 1
ATOM 857 O O . ARG A 1 114 ? -0.192 2.886 -28.536 1.00 58.28 114 ARG A O 1
#

Radius of gyration: 16.11 Å; Cα contacts (8 Å, |Δi|>4): 107; chains: 1; bounding box: 29×36×46 Å

Secondary structure (DSSP, 8-state):
---S---PPPPHHHHHHHHHHHHHH---HHHHHHHHHHHHHTPPEE---HHHHHHHHHHT--EE-HHHHHHHHHHTTSS-HHHHHHHHHHHHHHS---HHHHHHHHHHHHHTT-

pLDDT: mean 92.89, std 8.59, range [47.28, 98.31]

Sequence (114 aa):
DVGWLEVARLSSKEKSTAQRIASKGGLDAGEAESLALASSRKLTVILDDRAARSFAEVMGVQFIGTAGMLFHAFAKKHLTLAELEDAVETLSQTIWLAPAVVVEILKKAREGER

Nearest PDB structures (foldseek):
  2lcq-assembly1_A  TM=7.777E-01  e=1.079E-01  Pyrococcus horikoshii OT3
  1v8o-assembly1_C  TM=8.204E-01  e=5.529E-01  Pyrobaculum aerophilum
  7e8k-assembly2_C  TM=9.198E-01  e=1.181E+00  Planctomycetes bacterium GWF2_40_8
  1v8p-assembly1_D  TM=7.560E-01  e=8.320E-01  Pyrobaculum aerophilum

Solvent-accessible surface area (backbone atoms only — not comparable to full-atom values): 6697 Å² total; per-residue (Å²): 131,95,56,105,67,85,88,81,80,75,49,74,68,33,48,55,44,12,53,49,37,21,74,73,68,72,42,53,66,68,58,16,43,48,51,24,48,19,56,76,68,73,38,75,34,77,45,84,53,66,67,58,46,55,50,29,60,76,70,72,36,54,69,42,38,67,71,50,49,50,50,48,38,32,78,69,68,76,32,54,73,66,56,42,54,54,50,52,53,56,45,52,77,76,44,96,64,60,68,68,58,55,52,52,50,57,52,54,52,62,59,73,74,110